Protein AF-A0A9X3IU41-F1 (afdb_monomer_lite)

Structure (mmCIF, N/CA/C/O backbone):
data_AF-A0A9X3IU41-F1
#
_entry.id   AF-A0A9X3IU41-F1
#
loop_
_atom_site.group_PDB
_atom_site.id
_atom_site.type_symbol
_atom_site.label_atom_id
_atom_site.label_alt_id
_atom_site.label_comp_id
_atom_site.label_asym_id
_atom_site.label_entity_id
_atom_site.label_seq_id
_atom_site.pdbx_PDB_ins_code
_atom_site.Cartn_x
_atom_site.Cartn_y
_atom_site.Cartn_z
_atom_site.occupancy
_atom_site.B_iso_or_equiv
_atom_site.auth_seq_id
_atom_site.auth_comp_id
_atom_site.auth_asym_id
_atom_site.auth_atom_id
_atom_site.pdbx_PDB_model_num
ATOM 1 N N . MET A 1 1 ? 24.200 58.614 19.831 1.00 39.69 1 MET A N 1
ATOM 2 C CA . MET A 1 1 ? 24.146 57.268 19.219 1.00 39.69 1 MET A CA 1
ATOM 3 C C . MET A 1 1 ? 24.443 56.260 20.314 1.00 39.69 1 MET A C 1
ATOM 5 O O . MET A 1 1 ? 25.565 56.216 20.790 1.00 39.69 1 MET A O 1
ATOM 9 N N . SER A 1 2 ? 23.420 55.568 20.812 1.00 37.81 2 SER A N 1
ATOM 10 C CA . SER A 1 2 ? 23.521 54.672 21.969 1.00 37.81 2 SER A CA 1
ATOM 11 C C . SER A 1 2 ? 23.251 53.243 21.521 1.00 37.81 2 SER A C 1
ATOM 13 O O . SER A 1 2 ? 22.252 53.024 20.835 1.00 37.81 2 SER A O 1
ATOM 15 N N . ARG A 1 3 ? 24.128 52.304 21.899 1.00 32.25 3 ARG A N 1
ATOM 16 C CA . ARG A 1 3 ? 23.794 50.901 22.202 1.00 32.25 3 ARG A CA 1
ATOM 17 C C . ARG A 1 3 ? 25.029 50.152 22.713 1.00 32.25 3 ARG A C 1
ATOM 19 O O . ARG A 1 3 ? 25.823 49.631 21.941 1.00 32.25 3 ARG A O 1
ATOM 26 N N . ALA A 1 4 ? 25.137 50.084 24.035 1.00 37.41 4 ALA A N 1
ATOM 27 C CA . ALA A 1 4 ? 25.712 48.940 24.730 1.00 37.41 4 ALA A CA 1
ATOM 28 C C . ALA A 1 4 ? 24.554 48.003 25.118 1.00 37.41 4 ALA A C 1
ATOM 30 O O . ALA A 1 4 ? 23.494 48.502 25.496 1.00 37.41 4 ALA A O 1
ATOM 31 N N . ASN A 1 5 ? 24.737 46.683 24.996 1.00 34.81 5 ASN A N 1
ATOM 32 C CA . ASN A 1 5 ? 24.322 45.705 26.015 1.00 34.81 5 ASN A CA 1
ATOM 33 C C . ASN A 1 5 ? 24.698 44.263 25.630 1.00 34.81 5 ASN A C 1
ATOM 35 O O . ASN A 1 5 ? 24.089 43.626 24.776 1.00 34.81 5 ASN A O 1
ATOM 39 N N . ALA A 1 6 ? 25.766 43.815 26.286 1.00 32.91 6 ALA A N 1
ATOM 40 C CA . ALA A 1 6 ? 25.933 42.580 27.046 1.00 32.91 6 ALA A CA 1
ATOM 41 C C . ALA A 1 6 ? 24.806 41.514 27.088 1.00 32.91 6 ALA A C 1
ATOM 43 O O . ALA A 1 6 ? 23.670 41.800 27.447 1.00 32.91 6 ALA A O 1
ATOM 44 N N . PHE A 1 7 ? 25.261 40.268 26.876 1.00 30.77 7 PHE A N 1
ATOM 45 C CA . PHE A 1 7 ? 24.994 39.021 27.621 1.00 30.77 7 PHE A CA 1
ATOM 46 C C . PHE A 1 7 ? 23.553 38.556 27.907 1.00 30.77 7 PHE A C 1
ATOM 48 O O . PHE A 1 7 ? 22.835 39.169 28.684 1.00 30.77 7 PHE A O 1
ATOM 55 N N . ALA A 1 8 ? 23.248 37.316 27.492 1.00 31.69 8 ALA A N 1
ATOM 56 C CA . ALA A 1 8 ? 22.717 36.289 28.402 1.00 31.69 8 ALA A CA 1
ATOM 57 C C . ALA A 1 8 ? 22.842 34.876 27.800 1.00 31.69 8 ALA A C 1
ATOM 59 O O . ALA A 1 8 ? 22.256 34.552 26.770 1.00 31.69 8 ALA A O 1
ATOM 60 N N . PHE A 1 9 ? 23.595 34.024 28.496 1.00 33.72 9 PHE A N 1
ATOM 61 C CA . PHE A 1 9 ? 23.573 32.569 28.375 1.00 33.72 9 PHE A CA 1
ATOM 62 C C . PHE A 1 9 ? 22.191 32.058 28.811 1.00 33.72 9 PHE A C 1
ATOM 64 O O . PHE A 1 9 ? 21.808 32.245 29.966 1.00 33.72 9 PHE A O 1
ATOM 71 N N . ALA A 1 10 ? 21.463 31.368 27.933 1.00 31.55 10 ALA A N 1
ATOM 72 C CA . ALA A 1 10 ? 20.273 30.613 28.316 1.00 31.55 10 ALA A CA 1
ATOM 73 C C . ALA A 1 10 ? 20.563 29.111 28.218 1.00 31.55 10 ALA A C 1
ATOM 75 O O . ALA A 1 10 ? 20.591 28.496 27.155 1.00 31.55 10 ALA A O 1
ATOM 76 N N . ARG A 1 11 ? 20.824 28.569 29.404 1.00 30.81 11 ARG A N 1
ATOM 77 C CA . ARG A 1 11 ? 20.894 27.170 29.824 1.00 30.81 11 ARG A CA 1
ATOM 78 C C . ARG A 1 11 ? 19.862 26.292 29.087 1.00 30.81 11 ARG A C 1
ATOM 80 O O . ARG A 1 11 ? 18.661 26.422 29.307 1.00 30.81 11 ARG A O 1
ATOM 87 N N . LEU A 1 12 ? 20.332 25.354 28.264 1.00 30.41 12 LEU A N 1
ATOM 88 C CA . LEU A 1 12 ? 19.531 24.230 27.773 1.00 30.41 12 LEU A CA 1
ATOM 89 C C . LEU A 1 12 ? 19.256 23.283 28.945 1.00 30.41 12 LEU A C 1
ATOM 91 O O . LEU A 1 12 ? 20.055 22.408 29.267 1.00 30.41 12 LEU A O 1
ATOM 95 N N . THR A 1 13 ? 18.113 23.456 29.595 1.00 45.00 13 THR A N 1
ATOM 96 C CA . THR A 1 13 ? 17.521 22.405 30.419 1.00 45.00 13 THR A CA 1
ATOM 97 C C . THR A 1 13 ? 16.128 22.125 29.901 1.00 45.00 13 THR A C 1
ATOM 99 O O . THR A 1 13 ? 15.222 22.913 30.142 1.00 45.00 13 THR A O 1
ATOM 102 N N . MET A 1 14 ? 15.948 20.986 29.236 1.00 27.69 14 MET A N 1
ATOM 103 C CA . MET A 1 14 ? 14.786 20.139 29.491 1.00 27.69 14 MET A CA 1
ATOM 104 C C . MET A 1 14 ? 15.006 18.725 28.945 1.00 27.69 14 MET A C 1
ATOM 106 O O . MET A 1 14 ? 15.263 18.504 27.766 1.00 27.69 14 MET A O 1
ATOM 110 N N . ARG A 1 15 ? 14.914 17.783 29.882 1.00 36.88 15 ARG A N 1
ATOM 111 C CA . ARG A 1 15 ? 14.813 16.332 29.713 1.00 36.88 15 ARG A CA 1
ATOM 112 C C . ARG A 1 15 ? 13.335 15.956 29.430 1.00 36.88 15 ARG A C 1
ATOM 114 O O . ARG A 1 15 ? 12.469 16.826 29.454 1.00 36.88 15 ARG A O 1
ATOM 121 N N . PRO A 1 16 ? 13.051 14.677 29.152 1.00 53.72 16 PRO A N 1
ATOM 122 C CA . PRO A 1 16 ? 12.408 14.182 27.940 1.00 53.72 16 PRO A CA 1
ATOM 123 C C . PRO A 1 16 ? 10.871 14.277 27.962 1.00 53.72 16 PRO A C 1
ATOM 125 O O . PRO A 1 16 ? 10.254 14.319 29.023 1.00 53.72 16 PRO A O 1
ATOM 128 N N . ARG A 1 17 ? 10.228 14.194 26.791 1.00 43.53 17 ARG A N 1
ATOM 129 C CA . ARG A 1 17 ? 8.816 13.792 26.699 1.00 43.53 17 ARG A CA 1
ATOM 130 C C . ARG A 1 17 ? 8.659 12.713 25.644 1.00 43.53 17 ARG A C 1
ATOM 132 O O . ARG A 1 17 ? 9.005 12.925 24.485 1.00 43.53 17 ARG A O 1
ATOM 139 N N . GLY A 1 18 ? 8.144 11.565 26.080 1.00 44.81 18 GLY A N 1
ATOM 140 C CA . GLY A 1 18 ? 7.657 10.513 25.204 1.00 44.81 18 GLY A CA 1
ATOM 141 C C . GLY A 1 18 ? 6.613 11.096 24.262 1.00 44.81 18 GLY A C 1
ATOM 142 O O . GLY A 1 18 ? 5.518 11.461 24.676 1.00 44.81 18 GLY A O 1
ATOM 143 N N . GLY A 1 19 ? 6.990 11.237 23.000 1.00 34.47 19 GLY A N 1
ATOM 144 C CA . GLY A 1 19 ? 6.070 11.480 21.911 1.00 34.47 19 GLY A CA 1
ATOM 145 C C . GLY A 1 19 ? 6.057 10.218 21.080 1.00 34.47 19 GLY A C 1
ATOM 146 O O . GLY A 1 19 ? 7.075 9.876 20.480 1.00 34.47 19 GLY A O 1
ATOM 147 N N . THR A 1 20 ? 4.920 9.524 21.048 1.00 44.28 20 THR A N 1
ATOM 148 C CA . THR A 1 20 ? 4.596 8.600 19.962 1.00 44.28 20 THR A CA 1
ATOM 149 C C . THR A 1 20 ? 5.009 9.287 18.669 1.00 44.28 20 THR A C 1
ATOM 151 O O . THR A 1 20 ? 4.505 10.376 18.380 1.00 44.28 20 THR A O 1
ATOM 154 N N . LEU A 1 21 ? 5.985 8.718 17.957 1.00 34.38 21 LEU A N 1
ATOM 155 C CA . LEU A 1 21 ? 6.469 9.233 16.681 1.00 34.38 21 LEU A CA 1
ATOM 156 C C . LEU A 1 21 ? 5.277 9.303 15.729 1.00 34.38 21 LEU A C 1
ATOM 158 O O . LEU A 1 21 ? 4.935 8.343 15.045 1.00 34.38 21 LEU A O 1
ATOM 162 N N . ARG A 1 22 ? 4.610 10.454 15.707 1.00 39.78 22 ARG A N 1
ATOM 163 C CA . ARG A 1 22 ? 3.570 10.765 14.744 1.00 39.78 22 ARG A CA 1
ATOM 164 C C . ARG A 1 22 ? 4.329 11.126 13.483 1.00 39.78 22 ARG A C 1
ATOM 166 O O . ARG A 1 22 ? 4.647 12.289 13.256 1.00 39.78 22 ARG A O 1
ATOM 173 N N . ILE A 1 23 ? 4.731 10.099 12.734 1.00 43.28 23 ILE A N 1
ATOM 174 C CA . ILE A 1 23 ? 5.384 10.256 11.438 1.00 43.28 23 ILE A CA 1
ATOM 175 C C . ILE A 1 23 ? 4.400 11.045 10.573 1.00 43.28 23 ILE A C 1
ATOM 177 O O . ILE A 1 23 ? 3.443 10.498 10.027 1.00 43.28 23 ILE A O 1
ATOM 181 N N . MET A 1 24 ? 4.596 12.362 10.488 1.00 39.53 24 MET A N 1
ATOM 182 C CA . MET A 1 24 ? 3.864 13.211 9.559 1.00 39.53 24 MET A CA 1
ATOM 183 C C . MET A 1 24 ? 4.398 12.909 8.164 1.00 39.53 24 MET A C 1
ATOM 185 O O . MET A 1 24 ? 5.298 13.571 7.654 1.00 39.53 24 MET A O 1
ATOM 189 N N . LEU A 1 25 ? 3.866 11.848 7.563 1.00 50.69 25 LEU A N 1
ATOM 190 C CA . LEU A 1 25 ? 4.057 11.542 6.154 1.00 50.69 25 LEU A CA 1
ATOM 191 C C . LEU A 1 25 ? 3.592 12.758 5.348 1.00 50.69 25 LEU A C 1
ATOM 193 O O . LEU A 1 25 ? 2.427 13.159 5.436 1.00 50.69 25 LEU A O 1
ATOM 197 N N . ALA A 1 26 ? 4.502 13.362 4.586 1.00 43.53 26 ALA A N 1
ATOM 198 C CA . ALA A 1 26 ? 4.195 14.513 3.750 1.00 43.53 26 ALA A CA 1
ATOM 199 C C . ALA A 1 26 ? 2.995 14.205 2.829 1.00 43.53 26 ALA A C 1
ATOM 201 O O . ALA A 1 26 ? 2.958 13.166 2.176 1.00 43.53 26 ALA A O 1
ATOM 202 N N . ARG A 1 27 ? 2.008 15.116 2.746 1.00 49.62 27 ARG A N 1
ATOM 203 C CA . ARG A 1 27 ? 0.828 14.979 1.854 1.00 49.62 27 ARG A CA 1
ATOM 204 C C . ARG A 1 27 ? 1.196 14.873 0.368 1.00 49.62 27 ARG A C 1
ATOM 206 O O . ARG A 1 27 ? 0.377 14.436 -0.435 1.00 49.62 27 ARG A O 1
ATOM 213 N N . ARG A 1 28 ? 2.394 15.318 -0.017 1.00 50.69 28 ARG A N 1
ATOM 214 C CA . ARG A 1 28 ? 2.847 15.365 -1.410 1.00 50.69 28 ARG A CA 1
ATOM 215 C C . ARG A 1 28 ? 3.314 13.971 -1.837 1.00 50.69 28 ARG A C 1
ATOM 217 O O . ARG A 1 28 ? 4.308 13.481 -1.318 1.00 50.69 28 ARG A O 1
ATOM 224 N N . GLY A 1 29 ? 2.594 13.346 -2.770 1.00 78.50 29 GLY A N 1
ATOM 225 C CA . GLY A 1 29 ? 2.950 12.036 -3.336 1.00 78.50 29 GLY A CA 1
ATOM 226 C C . GLY A 1 29 ? 2.150 10.840 -2.805 1.00 78.50 29 GLY A C 1
ATOM 227 O O . GLY A 1 29 ? 2.339 9.740 -3.314 1.00 78.50 29 GLY A O 1
ATOM 228 N N . SER A 1 30 ? 1.238 11.039 -1.844 1.00 87.56 30 SER A N 1
ATOM 229 C CA . SER A 1 30 ? 0.295 10.000 -1.400 1.00 87.56 30 SER A CA 1
ATOM 230 C C . SER A 1 30 ? -1.028 10.053 -2.162 1.00 87.56 30 SER A C 1
ATOM 232 O O . SER A 1 30 ? -1.557 11.139 -2.400 1.00 87.56 30 SER A O 1
ATOM 234 N N . ARG A 1 31 ? -1.589 8.889 -2.486 1.00 92.31 31 ARG A N 1
ATOM 235 C CA . ARG A 1 31 ? -2.880 8.696 -3.159 1.00 92.31 31 ARG A CA 1
ATOM 236 C C . ARG A 1 31 ? -3.831 7.919 -2.249 1.00 92.31 31 ARG A C 1
ATOM 238 O O . ARG A 1 31 ? -3.379 7.084 -1.473 1.00 92.31 31 ARG A O 1
ATOM 245 N N . ALA A 1 32 ? -5.126 8.207 -2.335 1.00 94.00 32 ALA A N 1
ATOM 246 C CA . ALA A 1 32 ? -6.154 7.502 -1.572 1.00 94.00 32 ALA A CA 1
ATOM 247 C C . ALA A 1 32 ? -6.701 6.300 -2.354 1.00 94.00 32 ALA A C 1
ATOM 249 O O . ALA A 1 32 ? -6.724 6.321 -3.588 1.00 94.00 32 ALA A O 1
ATOM 250 N N . ILE A 1 33 ? -7.137 5.268 -1.637 1.00 95.31 33 ILE A N 1
ATOM 251 C CA . ILE A 1 33 ? -7.864 4.115 -2.175 1.00 95.31 33 ILE A CA 1
ATOM 252 C C . ILE A 1 33 ? -8.752 3.522 -1.076 1.00 95.31 33 ILE A C 1
ATOM 254 O O . ILE A 1 33 ? -8.375 3.543 0.092 1.00 95.31 33 ILE A O 1
ATOM 258 N N . VAL A 1 34 ? -9.917 2.994 -1.447 1.00 96.62 34 VAL A N 1
ATOM 259 C CA . VAL A 1 34 ? -10.771 2.223 -0.536 1.00 96.62 34 VAL A CA 1
ATOM 260 C C . VAL A 1 34 ? -10.670 0.754 -0.922 1.00 96.62 34 VAL A C 1
ATOM 262 O O . VAL A 1 34 ? -10.878 0.410 -2.086 1.00 96.62 34 VAL A O 1
ATOM 265 N N . VAL A 1 35 ? -10.324 -0.102 0.037 1.00 96.44 35 VAL A N 1
ATOM 266 C CA . VAL A 1 35 ? -10.208 -1.553 -0.162 1.00 96.44 35 VAL A CA 1
ATOM 267 C C . VAL A 1 35 ? -10.987 -2.239 0.943 1.00 96.44 35 VAL A C 1
ATOM 269 O O . VAL A 1 35 ? -10.697 -2.027 2.114 1.00 96.44 35 VAL A O 1
ATOM 272 N N . ASP A 1 36 ? -11.994 -3.020 0.558 1.00 94.69 36 ASP A N 1
ATOM 273 C CA . ASP A 1 36 ? -12.826 -3.816 1.466 1.00 94.69 36 ASP A CA 1
ATOM 274 C C . ASP A 1 36 ? -13.385 -2.997 2.655 1.00 94.69 36 ASP A C 1
ATOM 276 O O . ASP A 1 36 ? -13.459 -3.462 3.785 1.00 94.69 36 ASP A O 1
ATOM 280 N N . GLY A 1 37 ? -13.760 -1.736 2.394 1.00 94.19 37 GLY A N 1
ATOM 281 C CA . GLY A 1 37 ? -14.302 -0.804 3.393 1.00 94.19 37 GLY A CA 1
ATOM 282 C C . GLY A 1 37 ? -13.258 -0.002 4.179 1.00 94.19 37 GLY A C 1
ATOM 283 O O . GLY A 1 37 ? -13.625 0.934 4.885 1.00 94.19 37 GLY A O 1
ATOM 284 N N . HIS A 1 38 ? -11.965 -0.294 4.029 1.00 95.19 38 HIS A N 1
ATOM 285 C CA . HIS A 1 38 ? -10.894 0.464 4.669 1.00 95.19 38 HIS A CA 1
ATOM 286 C C . HIS A 1 38 ? -10.446 1.644 3.806 1.00 95.19 38 HIS A C 1
ATOM 288 O O . HIS A 1 38 ? -10.056 1.474 2.648 1.00 95.19 38 HIS A O 1
ATOM 294 N N . GLU A 1 39 ? -10.437 2.843 4.388 1.00 96.50 39 GLU A N 1
ATOM 295 C CA . GLU A 1 39 ? -9.855 4.031 3.768 1.00 96.50 39 GLU A CA 1
ATOM 296 C C . GLU A 1 39 ? -8.334 4.020 3.933 1.00 96.50 39 GLU A C 1
ATOM 298 O O . GLU A 1 39 ? -7.797 4.148 5.039 1.00 96.50 39 GLU A O 1
ATOM 303 N N . LEU A 1 40 ? -7.620 3.877 2.821 1.00 95.62 40 LEU A N 1
ATOM 304 C CA . LEU A 1 40 ? -6.172 3.734 2.803 1.00 95.62 40 LEU A CA 1
ATOM 305 C C . LEU A 1 40 ? -5.499 4.871 2.031 1.00 95.62 40 LEU A C 1
ATOM 307 O O . LEU A 1 40 ? -6.053 5.479 1.112 1.00 95.62 40 LEU A O 1
ATOM 311 N N . LEU A 1 41 ? -4.246 5.119 2.391 1.00 95.38 41 LEU A N 1
ATOM 312 C CA . LEU A 1 41 ? -3.301 5.944 1.657 1.00 95.38 41 LEU A CA 1
ATOM 313 C C . LEU A 1 41 ? -2.148 5.080 1.173 1.00 95.38 41 LEU A C 1
ATOM 315 O O . LEU A 1 41 ? -1.665 4.215 1.901 1.00 95.38 41 LEU A O 1
ATOM 319 N N . TRP A 1 42 ? -1.655 5.381 -0.020 1.00 94.12 42 TRP A N 1
ATOM 320 C CA . TRP A 1 42 ? -0.477 4.732 -0.567 1.00 94.12 42 TRP A CA 1
ATOM 321 C C . TRP A 1 42 ? 0.458 5.713 -1.253 1.00 94.12 42 TRP A C 1
ATOM 323 O O . TRP A 1 42 ? 0.038 6.751 -1.765 1.00 94.12 42 TRP A O 1
ATOM 333 N N . TRP A 1 43 ? 1.747 5.406 -1.244 1.00 92.88 43 TRP A N 1
ATOM 334 C CA . TRP A 1 43 ? 2.767 6.164 -1.964 1.00 92.88 43 TRP A CA 1
ATOM 335 C C . TRP A 1 43 ? 3.935 5.260 -2.324 1.00 92.88 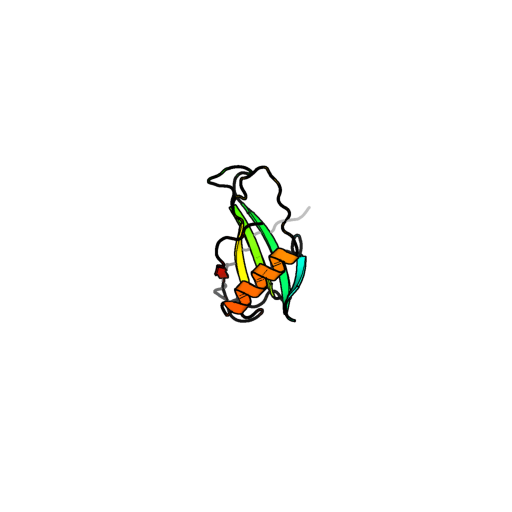43 TRP A C 1
ATOM 337 O O . TRP A 1 43 ? 4.106 4.171 -1.774 1.00 92.88 43 TRP A O 1
ATOM 347 N N . VAL A 1 44 ? 4.749 5.751 -3.249 1.00 89.56 44 VAL A N 1
ATOM 348 C CA . VAL A 1 44 ? 5.938 5.062 -3.736 1.00 89.56 44 VAL A CA 1
ATOM 349 C C . VAL A 1 44 ? 7.157 5.845 -3.286 1.00 89.56 44 VAL A C 1
ATOM 351 O O . VAL A 1 44 ? 7.219 7.067 -3.446 1.00 89.56 44 VAL A O 1
ATOM 354 N N . ARG A 1 45 ? 8.142 5.150 -2.728 1.00 89.06 45 ARG A N 1
ATOM 355 C CA . ARG A 1 45 ? 9.441 5.720 -2.397 1.00 89.06 45 ARG A CA 1
ATOM 356 C C . ARG A 1 45 ? 10.510 4.995 -3.187 1.00 89.06 45 ARG A C 1
ATOM 358 O O . ARG A 1 45 ? 10.677 3.795 -3.036 1.00 89.06 45 ARG A O 1
ATOM 365 N N . ARG A 1 46 ? 11.275 5.749 -3.971 1.00 86.94 46 ARG A N 1
ATOM 366 C CA . ARG A 1 46 ? 12.454 5.234 -4.669 1.00 86.94 46 ARG A CA 1
ATOM 367 C C . ARG A 1 46 ? 13.726 5.812 -4.052 1.00 86.94 46 ARG A C 1
ATOM 369 O O . ARG A 1 46 ? 13.744 6.994 -3.696 1.00 86.94 46 ARG A O 1
ATOM 376 N N . ARG A 1 47 ? 14.757 4.992 -3.889 1.00 87.56 47 ARG A N 1
ATOM 377 C CA . ARG A 1 47 ? 16.056 5.315 -3.288 1.00 87.56 47 ARG A CA 1
ATOM 378 C C . ARG A 1 47 ? 17.189 4.754 -4.148 1.00 87.56 47 ARG A C 1
ATOM 380 O O . ARG A 1 47 ? 16.970 3.880 -4.974 1.00 87.56 47 ARG A O 1
ATOM 387 N N . GLY A 1 48 ? 18.380 5.305 -3.929 1.00 87.06 48 GLY A N 1
ATOM 388 C CA . GLY A 1 48 ? 19.599 4.950 -4.648 1.00 87.06 48 GLY A CA 1
ATOM 389 C C . GLY A 1 48 ? 19.629 5.417 -6.103 1.00 87.06 48 GLY A C 1
ATOM 390 O O . GLY A 1 48 ? 18.871 6.308 -6.505 1.00 87.06 48 GLY A O 1
ATOM 391 N N . LEU A 1 49 ? 20.586 4.884 -6.864 1.00 85.69 49 LEU A N 1
ATOM 392 C CA . LEU A 1 49 ? 20.854 5.321 -8.232 1.00 85.69 49 LEU A CA 1
ATOM 393 C C . LEU A 1 49 ? 19.843 4.687 -9.191 1.00 85.69 49 LEU A C 1
ATOM 395 O O . LEU A 1 49 ? 19.659 3.475 -9.196 1.00 85.69 49 LEU A O 1
ATOM 399 N N . ARG A 1 50 ? 19.205 5.514 -10.024 1.00 83.44 50 ARG A N 1
ATOM 400 C CA . ARG A 1 50 ? 18.262 5.043 -11.047 1.00 83.44 50 ARG A CA 1
ATOM 401 C C . ARG A 1 50 ? 18.949 4.060 -11.995 1.00 83.44 50 ARG A C 1
ATOM 403 O O . ARG A 1 50 ? 20.067 4.313 -12.435 1.00 83.44 50 ARG A O 1
ATOM 410 N N . ASN A 1 51 ? 18.240 2.996 -12.348 1.00 82.81 51 ASN A N 1
ATOM 411 C CA . ASN A 1 51 ? 18.656 1.954 -13.286 1.00 82.81 51 ASN A CA 1
ATOM 412 C C . ASN A 1 51 ? 19.872 1.126 -12.822 1.00 82.81 51 ASN A C 1
ATOM 414 O O . ASN A 1 51 ? 20.494 0.420 -13.611 1.00 82.81 51 ASN A O 1
ATOM 418 N N . CYS A 1 52 ? 20.220 1.208 -11.537 1.00 86.19 52 CYS A N 1
ATOM 419 C CA . CYS A 1 52 ? 21.273 0.414 -10.916 1.00 86.19 52 CYS A CA 1
ATOM 420 C C . CYS A 1 52 ? 20.683 -0.867 -10.330 1.00 86.19 52 CYS A C 1
ATOM 422 O O . CYS A 1 52 ? 19.943 -0.811 -9.352 1.00 86.19 52 CYS A O 1
ATOM 424 N N . GLN A 1 53 ? 21.062 -2.029 -10.857 1.00 83.88 53 GLN A N 1
ATOM 425 C CA . GLN A 1 53 ? 20.531 -3.318 -10.394 1.00 83.88 53 GLN A CA 1
ATOM 426 C C . GLN A 1 53 ? 20.700 -3.556 -8.886 1.00 83.88 53 GLN A C 1
ATOM 428 O O . GLN A 1 53 ? 19.842 -4.164 -8.253 1.00 83.88 53 GLN A O 1
ATOM 433 N N . HIS A 1 54 ? 21.798 -3.071 -8.307 1.00 85.25 54 HIS A N 1
ATOM 434 C CA . HIS A 1 54 ? 22.144 -3.337 -6.909 1.00 85.25 54 HIS A CA 1
ATOM 435 C C . HIS A 1 54 ? 21.693 -2.256 -5.935 1.00 85.25 54 HIS A C 1
ATOM 437 O O . HIS A 1 54 ? 21.758 -2.466 -4.728 1.00 85.25 54 HIS A O 1
ATOM 443 N N . CYS A 1 55 ? 21.306 -1.086 -6.438 1.00 85.38 55 CYS A N 1
ATOM 444 C CA . CYS A 1 55 ? 21.092 0.077 -5.592 1.00 85.38 55 CYS A CA 1
ATOM 445 C C . CYS A 1 55 ? 19.795 0.828 -5.876 1.00 85.38 55 CYS A C 1
ATOM 447 O O . CYS A 1 55 ? 19.442 1.708 -5.099 1.00 85.38 55 CYS A O 1
ATOM 449 N N . ASP A 1 56 ? 19.064 0.486 -6.937 1.00 85.69 56 ASP A N 1
ATOM 450 C CA . ASP A 1 56 ? 17.756 1.065 -7.216 1.00 85.69 56 ASP A CA 1
ATOM 451 C C . ASP A 1 56 ? 16.664 0.366 -6.400 1.00 85.69 56 ASP A C 1
ATOM 453 O O . ASP A 1 56 ? 16.120 -0.673 -6.776 1.00 85.69 56 ASP A O 1
ATOM 457 N N . GLU A 1 57 ? 16.354 0.944 -5.247 1.00 85.69 57 GLU A N 1
ATOM 458 C CA . GLU A 1 57 ? 15.323 0.440 -4.351 1.00 85.69 57 GLU A CA 1
ATOM 459 C C . GLU A 1 57 ? 14.020 1.191 -4.592 1.00 85.69 57 GLU A C 1
ATOM 461 O O . GLU A 1 57 ? 13.973 2.419 -4.498 1.00 85.69 57 GLU A O 1
ATOM 466 N N . CYS A 1 58 ? 12.923 0.475 -4.811 1.00 88.00 58 CYS A N 1
ATOM 467 C CA . CYS A 1 58 ? 11.594 1.066 -4.879 1.00 88.00 58 CYS A CA 1
ATOM 468 C C . CYS A 1 58 ? 10.662 0.330 -3.921 1.00 88.00 58 CYS A C 1
ATOM 470 O O . CYS A 1 58 ? 10.611 -0.896 -3.915 1.00 88.00 58 CYS A O 1
ATOM 472 N N . THR A 1 59 ? 9.939 1.073 -3.089 1.00 91.06 59 THR A N 1
ATOM 473 C CA . THR A 1 59 ? 8.978 0.521 -2.136 1.00 91.06 59 THR A CA 1
ATOM 474 C C . THR A 1 59 ? 7.620 1.182 -2.284 1.00 91.06 59 THR A C 1
ATOM 476 O O . THR A 1 59 ? 7.503 2.407 -2.387 1.00 91.06 59 THR A O 1
ATOM 479 N N . VAL A 1 60 ? 6.577 0.362 -2.263 1.00 92.56 60 VAL A N 1
ATOM 480 C CA . VAL A 1 60 ? 5.194 0.793 -2.080 1.00 92.56 60 VAL A CA 1
ATOM 481 C C . VAL A 1 60 ? 4.898 0.758 -0.591 1.00 92.56 60 VAL A C 1
ATOM 483 O O . VAL A 1 60 ? 5.234 -0.205 0.095 1.00 92.56 60 VAL A O 1
ATOM 486 N N . THR A 1 61 ? 4.280 1.812 -0.073 1.00 94.62 61 THR A N 1
ATOM 487 C CA . THR A 1 61 ? 3.801 1.844 1.310 1.00 94.62 61 THR A CA 1
ATOM 488 C C . THR A 1 61 ? 2.293 2.025 1.341 1.00 94.62 61 THR A C 1
ATOM 490 O O . THR A 1 61 ? 1.783 2.882 0.621 1.00 94.62 61 THR A O 1
ATOM 493 N N . LEU A 1 62 ? 1.605 1.262 2.193 1.00 95.25 62 LEU A N 1
ATOM 494 C CA . LEU A 1 62 ? 0.198 1.447 2.543 1.00 95.25 62 LEU A CA 1
ATOM 495 C C . LEU A 1 62 ? 0.082 1.892 3.999 1.00 95.25 62 LEU A C 1
ATOM 497 O O . LEU A 1 62 ? 0.788 1.400 4.879 1.00 95.25 62 LEU A O 1
ATOM 501 N N . ALA A 1 63 ? -0.844 2.799 4.260 1.00 95.62 63 ALA A N 1
ATOM 502 C CA . ALA A 1 63 ? -1.224 3.211 5.600 1.00 95.62 63 ALA A CA 1
ATOM 503 C C . ALA A 1 63 ? -2.730 3.456 5.655 1.00 95.62 63 ALA A C 1
ATOM 505 O O . ALA A 1 63 ? -3.360 3.716 4.632 1.00 95.62 63 ALA A O 1
ATOM 506 N N . HIS A 1 64 ? -3.301 3.444 6.855 1.00 95.19 64 HIS A N 1
ATOM 507 C CA . HIS A 1 64 ? -4.660 3.934 7.053 1.00 95.19 64 HIS A CA 1
ATOM 508 C C . HIS A 1 64 ? -4.762 5.438 6.732 1.00 95.19 64 HIS A C 1
ATOM 510 O O . HIS A 1 64 ? -3.789 6.185 6.901 1.00 95.19 64 HIS A O 1
ATOM 516 N N . ALA A 1 65 ? -5.935 5.911 6.303 1.00 93.62 65 ALA A N 1
ATOM 517 C CA . ALA A 1 65 ? -6.152 7.301 5.896 1.00 93.62 65 ALA A CA 1
ATOM 518 C C . ALA A 1 65 ? -5.839 8.331 6.993 1.00 93.62 65 ALA A C 1
ATOM 520 O O . ALA A 1 65 ? -5.295 9.403 6.708 1.00 93.62 65 ALA A O 1
ATOM 521 N N . SER A 1 66 ? -6.079 7.983 8.261 1.00 90.50 66 SER A N 1
ATOM 522 C CA . SER A 1 66 ? -5.717 8.817 9.421 1.00 90.50 66 SER A CA 1
ATOM 523 C C . SER A 1 66 ? -4.205 8.893 9.692 1.00 90.50 66 SER A C 1
ATOM 525 O O . SER A 1 66 ? -3.778 9.700 10.522 1.00 90.50 66 SER A O 1
ATOM 527 N N . ARG A 1 67 ? -3.388 8.066 9.017 1.00 87.81 67 ARG A N 1
ATOM 528 C CA . ARG A 1 67 ? -1.954 7.843 9.288 1.00 87.81 67 ARG A CA 1
ATOM 529 C C . ARG A 1 67 ? -1.662 7.351 10.711 1.00 87.81 67 ARG A C 1
ATOM 531 O O . ARG A 1 67 ? -0.624 7.685 11.282 1.00 87.81 67 ARG A O 1
ATOM 538 N N . THR A 1 68 ? -2.579 6.585 11.290 1.00 87.94 68 THR A N 1
ATOM 539 C CA . THR A 1 68 ? -2.360 5.856 12.546 1.00 87.94 68 THR A CA 1
ATOM 540 C C . THR A 1 68 ? -2.129 4.375 12.272 1.00 87.94 68 THR A C 1
ATOM 542 O O . THR A 1 68 ? -2.406 3.8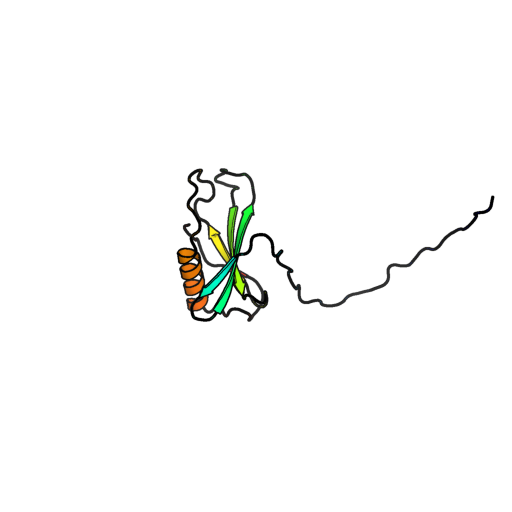91 11.173 1.00 87.94 68 THR A O 1
ATOM 545 N N . GLY A 1 69 ? -1.639 3.664 13.284 1.00 91.62 69 GLY A N 1
ATOM 546 C CA . GLY A 1 69 ? -1.422 2.226 13.208 1.00 91.62 69 GLY A CA 1
ATOM 547 C C . GLY A 1 69 ? -0.113 1.823 12.535 1.00 91.62 69 GLY A C 1
ATOM 548 O O . GLY A 1 69 ? 0.738 2.654 12.198 1.00 91.62 69 GLY A O 1
ATOM 549 N N . ALA A 1 70 ? 0.030 0.518 12.336 1.00 91.31 70 ALA A N 1
ATOM 550 C CA . ALA A 1 70 ? 1.092 -0.069 11.540 1.00 91.31 70 ALA A CA 1
ATOM 551 C C . ALA A 1 70 ? 0.905 0.247 10.049 1.00 91.31 70 ALA A C 1
ATOM 553 O O . ALA A 1 70 ? -0.217 0.314 9.536 1.00 91.31 70 ALA A O 1
ATOM 554 N N . ILE A 1 71 ? 2.023 0.397 9.343 1.00 94.94 71 ILE A N 1
ATOM 555 C CA . ILE A 1 71 ? 2.057 0.575 7.888 1.00 94.94 71 ILE A CA 1
ATOM 556 C C . ILE A 1 71 ? 2.519 -0.709 7.210 1.00 94.94 71 ILE A C 1
ATOM 558 O O . ILE 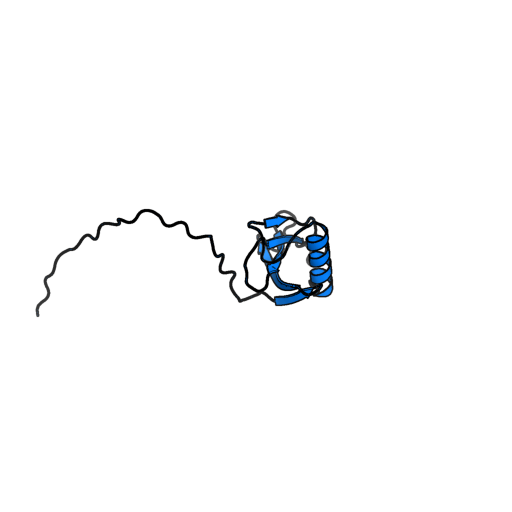A 1 71 ? 3.267 -1.487 7.797 1.00 94.94 71 ILE A O 1
ATOM 562 N N . VAL A 1 72 ? 2.139 -0.900 5.954 1.00 95.56 72 VAL A N 1
ATOM 563 C CA . VAL A 1 72 ? 2.621 -2.011 5.130 1.00 95.56 72 VAL A CA 1
ATOM 564 C C . VAL A 1 72 ? 3.663 -1.489 4.158 1.00 95.56 72 VAL A C 1
ATOM 566 O O . VAL A 1 72 ? 3.435 -0.462 3.522 1.00 95.56 72 VAL A O 1
ATOM 569 N N . GLN A 1 73 ? 4.787 -2.184 4.018 1.00 94.12 73 GLN A N 1
ATOM 570 C CA . GLN A 1 73 ? 5.793 -1.899 2.995 1.00 94.12 73 GLN A CA 1
ATOM 571 C C . GLN A 1 73 ? 6.013 -3.124 2.117 1.00 94.12 73 GLN A C 1
ATOM 573 O O . GLN A 1 73 ? 6.158 -4.228 2.632 1.00 94.12 73 GLN A O 1
ATOM 578 N N . ALA A 1 74 ? 6.051 -2.911 0.804 1.00 92.00 74 ALA A N 1
ATOM 579 C CA . ALA A 1 74 ? 6.341 -3.939 -0.186 1.00 92.00 74 ALA A CA 1
ATOM 580 C C . ALA A 1 74 ? 7.422 -3.446 -1.150 1.00 92.00 74 ALA A C 1
ATOM 582 O O . ALA A 1 74 ? 7.394 -2.289 -1.585 1.00 92.00 74 ALA A O 1
ATOM 583 N N . HIS A 1 75 ? 8.380 -4.311 -1.470 1.00 89.06 75 HIS A N 1
ATOM 584 C CA . HIS A 1 75 ? 9.476 -3.990 -2.384 1.00 89.06 75 HIS A CA 1
ATOM 585 C C . HIS A 1 75 ? 9.045 -4.217 -3.824 1.00 89.06 75 HIS A C 1
ATOM 587 O O . HIS A 1 75 ? 8.571 -5.297 -4.145 1.00 89.06 75 HIS A O 1
ATOM 593 N N . VAL A 1 76 ? 9.229 -3.221 -4.686 1.00 85.44 76 VAL A N 1
ATOM 594 C CA . VAL A 1 76 ? 8.923 -3.353 -6.110 1.00 85.44 76 VAL A CA 1
ATOM 595 C C . VAL A 1 76 ? 10.043 -4.140 -6.782 1.00 85.44 76 VAL A C 1
ATOM 597 O O . VAL A 1 76 ? 11.198 -3.706 -6.770 1.00 85.44 76 VAL A O 1
ATOM 600 N N . GLU A 1 77 ? 9.704 -5.290 -7.354 1.00 82.38 77 GLU A N 1
ATOM 601 C CA . GLU A 1 77 ? 10.638 -6.090 -8.138 1.00 82.38 77 GLU A CA 1
ATOM 602 C C . GLU A 1 77 ? 11.133 -5.310 -9.345 1.00 82.38 77 GLU A C 1
ATOM 604 O O . GLU A 1 77 ? 10.411 -4.503 -9.927 1.00 82.38 77 GLU A O 1
ATOM 609 N N . GLU A 1 78 ? 12.386 -5.570 -9.716 1.00 78.75 78 GLU A N 1
ATOM 610 C CA . GLU A 1 78 ? 12.946 -5.094 -10.981 1.00 78.75 78 GLU A CA 1
ATOM 611 C C . GLU A 1 78 ? 12.848 -3.575 -11.179 1.00 78.75 78 GLU A C 1
ATOM 613 O O . GLU A 1 78 ? 12.898 -3.081 -12.301 1.00 78.75 78 GLU A O 1
ATOM 618 N N . ALA A 1 79 ? 12.785 -2.808 -10.086 1.00 79.12 79 ALA A N 1
ATOM 619 C CA . ALA A 1 79 ? 12.676 -1.354 -10.132 1.00 79.12 79 ALA A CA 1
ATOM 620 C C . ALA A 1 79 ? 13.822 -0.672 -10.901 1.00 79.12 79 ALA A C 1
ATOM 622 O O . ALA A 1 79 ? 13.663 0.458 -11.356 1.00 79.12 79 ALA A O 1
ATOM 623 N N . TRP A 1 80 ? 14.958 -1.359 -11.052 1.00 79.50 80 TRP A N 1
ATOM 624 C CA . TRP A 1 80 ? 16.116 -0.951 -11.846 1.00 79.50 80 TRP A CA 1
ATOM 625 C C . TRP A 1 80 ? 15.912 -1.074 -13.365 1.00 79.50 80 TRP A C 1
ATOM 627 O O . TRP A 1 80 ? 16.746 -0.583 -14.126 1.00 79.50 80 TRP A O 1
ATOM 637 N N . ARG A 1 81 ? 14.854 -1.737 -13.843 1.00 78.94 81 ARG A N 1
ATOM 638 C CA . ARG A 1 81 ? 14.580 -1.830 -15.279 1.00 78.94 81 ARG A CA 1
ATOM 639 C C . ARG A 1 81 ? 14.181 -0.464 -15.834 1.00 78.94 81 ARG A C 1
ATOM 641 O O . ARG A 1 81 ? 13.518 0.336 -15.178 1.00 78.94 81 ARG A O 1
ATOM 648 N N . ALA A 1 82 ? 14.603 -0.212 -17.073 1.00 66.31 82 ALA A N 1
ATOM 649 C CA . ALA A 1 82 ? 14.266 1.012 -17.797 1.00 66.31 82 ALA A CA 1
ATOM 650 C C . ALA A 1 82 ? 12.796 1.040 -18.251 1.00 66.31 82 ALA A C 1
ATOM 652 O O . ALA A 1 82 ? 12.248 2.114 -18.495 1.00 66.31 82 ALA A O 1
ATOM 653 N N . GLU A 1 83 ? 12.161 -0.131 -18.360 1.00 71.69 83 GLU A N 1
ATOM 654 C CA . GLU A 1 83 ? 10.739 -0.238 -18.659 1.00 71.69 83 GLU A CA 1
ATOM 655 C C . GLU A 1 83 ? 9.916 0.294 -17.482 1.00 71.69 83 GLU A C 1
ATOM 657 O O . GLU A 1 83 ? 9.970 -0.216 -16.362 1.00 71.69 83 GLU A O 1
ATOM 662 N N . VAL A 1 84 ? 9.160 1.361 -17.735 1.00 66.62 84 VAL A N 1
ATOM 663 C CA . VAL A 1 84 ? 8.303 1.975 -16.723 1.00 66.62 84 VAL A CA 1
ATOM 664 C C . VAL A 1 84 ? 6.973 1.233 -16.701 1.00 66.62 84 VAL A C 1
ATOM 666 O O . VAL A 1 84 ? 6.047 1.592 -17.426 1.00 66.62 84 VAL A O 1
ATOM 669 N N . VAL A 1 85 ? 6.864 0.221 -15.840 1.00 67.56 85 VAL A N 1
ATOM 670 C CA . VAL A 1 85 ? 5.571 -0.404 -15.539 1.00 67.56 85 VAL A CA 1
ATOM 671 C C . VAL A 1 85 ? 4.812 0.485 -14.544 1.00 67.56 85 VAL A C 1
ATOM 673 O O . VAL A 1 85 ? 5.325 0.793 -13.461 1.00 67.56 85 VAL A O 1
ATOM 676 N N . PRO A 1 86 ? 3.611 0.978 -14.892 1.00 74.44 86 PRO A N 1
ATOM 677 C CA . PRO A 1 86 ? 2.851 1.849 -14.011 1.00 74.44 86 PRO A CA 1
ATOM 678 C C . PRO A 1 86 ? 2.269 1.064 -12.833 1.00 74.44 86 PRO A C 1
ATOM 680 O O . PRO A 1 86 ? 1.528 0.105 -13.016 1.00 74.44 86 PRO A O 1
ATOM 683 N N . ILE A 1 87 ? 2.500 1.551 -11.612 1.00 82.38 87 ILE A N 1
ATOM 684 C CA . ILE A 1 87 ? 1.866 0.993 -10.411 1.00 82.38 87 ILE A CA 1
ATOM 685 C C . ILE A 1 87 ? 0.378 1.367 -10.415 1.00 82.38 87 ILE A C 1
ATOM 687 O O . ILE A 1 87 ? -0.009 2.491 -10.071 1.00 82.38 87 ILE A O 1
ATOM 691 N N . ALA A 1 88 ? -0.459 0.422 -10.839 1.00 85.25 88 ALA A N 1
ATOM 692 C CA . ALA A 1 88 ? -1.893 0.618 -10.999 1.00 85.25 88 ALA A CA 1
ATOM 693 C C . ALA A 1 88 ? -2.661 0.498 -9.663 1.00 85.25 88 ALA A C 1
ATOM 695 O O . ALA A 1 88 ? -2.320 -0.345 -8.827 1.00 85.25 88 ALA A O 1
ATOM 696 N N . PRO A 1 89 ? -3.774 1.240 -9.469 1.00 88.62 89 PRO A N 1
ATOM 697 C CA . PRO A 1 89 ? -4.618 1.114 -8.275 1.00 88.62 89 PRO A CA 1
ATOM 698 C C . PRO A 1 89 ? -5.117 -0.314 -8.011 1.00 88.62 89 PRO A C 1
ATOM 700 O O . PRO A 1 89 ? -5.216 -0.722 -6.859 1.00 88.62 89 PRO A O 1
ATOM 703 N N . ALA A 1 90 ? -5.381 -1.098 -9.062 1.00 88.38 90 ALA A N 1
ATOM 704 C CA . ALA A 1 90 ? -5.794 -2.495 -8.928 1.00 88.38 90 ALA A CA 1
ATOM 705 C C . ALA A 1 90 ? -4.721 -3.367 -8.250 1.00 88.38 90 ALA A C 1
ATOM 707 O O . ALA A 1 90 ? -5.053 -4.242 -7.448 1.00 88.38 90 ALA A O 1
ATOM 708 N N . ARG A 1 91 ? -3.432 -3.106 -8.512 1.00 88.88 91 ARG A N 1
ATOM 709 C CA . ARG A 1 91 ? -2.330 -3.797 -7.830 1.00 88.88 91 ARG A CA 1
ATOM 710 C C . ARG A 1 91 ? -2.152 -3.347 -6.396 1.00 88.88 91 ARG A C 1
ATOM 712 O O . ARG A 1 91 ? -1.948 -4.189 -5.529 1.00 88.88 91 ARG A O 1
ATOM 719 N N . ILE A 1 92 ? -2.336 -2.061 -6.130 1.00 93.62 92 ILE A N 1
ATOM 720 C CA . ILE A 1 92 ? -2.388 -1.550 -4.758 1.00 93.62 92 ILE A CA 1
ATOM 721 C C . ILE A 1 92 ? -3.523 -2.210 -3.964 1.00 93.62 92 ILE A C 1
ATOM 723 O O . ILE A 1 92 ? -3.314 -2.607 -2.820 1.00 93.62 92 ILE A O 1
ATOM 727 N N . ALA A 1 93 ? -4.700 -2.385 -4.571 1.00 95.31 93 ALA A N 1
ATOM 728 C CA . ALA A 1 93 ? -5.813 -3.078 -3.932 1.00 95.31 93 ALA A CA 1
ATOM 729 C C . ALA A 1 93 ? -5.484 -4.549 -3.640 1.00 95.31 93 ALA A C 1
ATOM 731 O O . ALA A 1 93 ? -5.752 -5.022 -2.542 1.00 95.31 93 ALA A O 1
ATOM 732 N N . ALA A 1 94 ? -4.861 -5.264 -4.582 1.00 93.38 94 ALA A N 1
ATOM 733 C CA . ALA A 1 94 ? -4.428 -6.645 -4.364 1.00 93.38 94 ALA A CA 1
ATOM 734 C C . ALA A 1 94 ? -3.411 -6.763 -3.214 1.00 93.38 94 ALA A C 1
ATOM 736 O O . ALA A 1 94 ? -3.585 -7.603 -2.336 1.00 93.38 94 ALA A O 1
ATOM 737 N N . LEU A 1 95 ? -2.413 -5.872 -3.177 1.00 93.62 95 LEU A N 1
ATOM 738 C CA . LEU A 1 95 ? -1.427 -5.801 -2.097 1.00 93.62 95 LEU A CA 1
ATOM 739 C C . LEU A 1 95 ? -2.091 -5.545 -0.736 1.00 93.62 95 LEU A C 1
ATOM 741 O O . LEU A 1 95 ? -1.748 -6.176 0.261 1.00 93.62 95 LEU A O 1
ATOM 745 N N . ALA A 1 96 ? -3.066 -4.635 -0.690 1.00 95.38 96 ALA A N 1
ATOM 746 C CA . ALA A 1 96 ? -3.821 -4.359 0.526 1.00 95.38 96 ALA A CA 1
ATOM 747 C C . ALA A 1 96 ? -4.609 -5.591 0.995 1.00 95.38 96 ALA A C 1
ATOM 749 O O . ALA A 1 96 ? -4.551 -5.924 2.174 1.00 95.38 96 ALA A O 1
ATOM 750 N N . ARG A 1 97 ? -5.283 -6.311 0.089 1.00 95.50 97 ARG A N 1
ATOM 751 C CA . ARG A 1 97 ? -5.993 -7.552 0.444 1.00 95.50 97 ARG A CA 1
ATOM 752 C C . ARG A 1 97 ? -5.057 -8.631 0.972 1.00 95.50 97 ARG A C 1
ATOM 754 O O . ARG A 1 97 ? -5.411 -9.314 1.925 1.00 95.50 97 ARG A O 1
ATOM 761 N N . GLU A 1 98 ? -3.859 -8.759 0.406 1.00 94.69 98 GLU A N 1
ATOM 762 C CA . GLU A 1 98 ? -2.844 -9.674 0.935 1.00 94.69 98 GLU A CA 1
ATOM 763 C C . GLU A 1 98 ? -2.423 -9.282 2.358 1.00 94.69 98 GLU A C 1
ATOM 765 O O . GLU A 1 98 ? -2.362 -10.139 3.239 1.00 94.69 98 GLU A O 1
ATOM 770 N N . ALA A 1 99 ? -2.184 -7.991 2.615 1.00 94.50 99 ALA A N 1
ATOM 771 C CA . ALA A 1 99 ? -1.870 -7.504 3.958 1.00 94.50 99 ALA A CA 1
ATOM 772 C C . ALA A 1 99 ? -2.976 -7.857 4.960 1.00 94.50 99 ALA A C 1
ATOM 774 O O . ALA A 1 99 ? -2.688 -8.397 6.030 1.00 94.50 99 ALA A O 1
ATOM 775 N N . LEU A 1 100 ? -4.232 -7.572 4.599 1.00 94.44 100 LEU A N 1
ATOM 776 C CA . LEU A 1 100 ? -5.407 -7.863 5.421 1.00 94.44 100 LEU A CA 1
ATOM 777 C C . LEU A 1 100 ? -5.518 -9.369 5.703 1.00 94.44 100 LEU A C 1
ATOM 779 O O . LEU A 1 100 ? -5.671 -9.771 6.854 1.00 94.44 100 LEU A O 1
ATOM 783 N N . ALA A 1 101 ? -5.344 -10.213 4.682 1.00 93.44 101 ALA A N 1
ATOM 784 C CA . ALA A 1 101 ? -5.360 -11.671 4.823 1.00 93.44 101 ALA A CA 1
ATOM 785 C C . ALA A 1 101 ? -4.235 -12.205 5.729 1.00 93.44 101 ALA A C 1
ATOM 787 O O . ALA A 1 101 ? -4.391 -13.242 6.369 1.00 93.44 101 ALA A O 1
ATOM 788 N N . ARG A 1 102 ? -3.110 -11.486 5.821 1.00 92.19 102 ARG A N 1
ATOM 789 C CA . ARG A 1 102 ? -1.988 -11.788 6.726 1.00 92.19 102 ARG A CA 1
ATOM 790 C C . ARG A 1 102 ? -2.158 -11.196 8.131 1.00 92.19 102 ARG A C 1
ATOM 792 O O . ARG A 1 102 ? -1.236 -11.294 8.939 1.00 92.19 102 ARG A O 1
ATOM 799 N N . GLY A 1 103 ? -3.312 -10.601 8.429 1.00 93.00 103 GLY A N 1
ATOM 800 C CA . GLY A 1 103 ? -3.657 -10.081 9.752 1.00 93.00 103 GLY A CA 1
ATOM 801 C C . GLY A 1 103 ? -3.242 -8.632 9.999 1.00 93.00 103 GLY A C 1
ATOM 802 O O . GLY A 1 103 ? 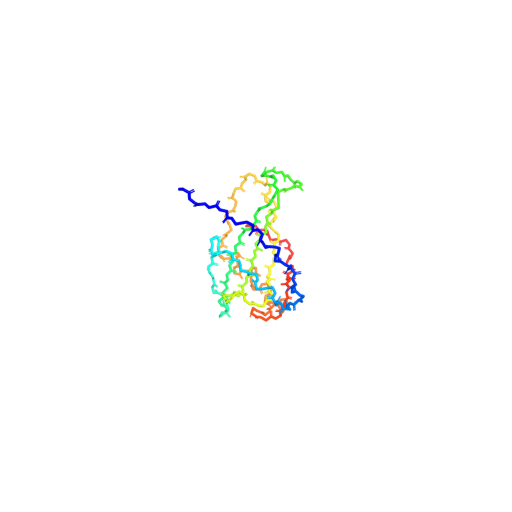-3.254 -8.188 11.145 1.00 93.00 103 GLY A O 1
ATOM 803 N N . TRP A 1 104 ? -2.868 -7.871 8.965 1.00 94.38 104 TRP A N 1
ATOM 804 C CA . TRP A 1 104 ? -2.732 -6.424 9.126 1.00 94.38 104 TRP A CA 1
ATOM 805 C C . TRP A 1 104 ? -4.107 -5.796 9.365 1.00 94.38 104 TRP A C 1
ATOM 807 O O . TRP A 1 104 ? -5.034 -6.023 8.594 1.00 94.38 104 TRP A O 1
ATOM 817 N N . VAL A 1 105 ? -4.220 -4.970 10.406 1.00 94.38 105 VAL A N 1
ATOM 818 C CA . VAL A 1 105 ? -5.438 -4.221 10.733 1.00 94.38 105 VAL A CA 1
ATOM 819 C C . VAL A 1 105 ? -5.150 -2.725 10.559 1.00 94.38 105 VAL A C 1
ATOM 821 O O . VAL A 1 105 ? -4.386 -2.150 11.344 1.00 94.38 105 VAL A O 1
ATOM 824 N N . PRO A 1 106 ? -5.700 -2.065 9.521 1.00 93.56 106 PRO A N 1
ATOM 825 C CA . PRO A 1 106 ? -5.435 -0.655 9.262 1.00 93.56 106 PRO A CA 1
ATOM 826 C C . PRO A 1 106 ? -5.835 0.232 10.441 1.00 93.56 106 PRO A C 1
ATOM 828 O O . PRO A 1 106 ? -6.951 0.152 10.941 1.00 93.56 106 PRO A O 1
ATOM 831 N N . GLY A 1 107 ? -4.938 1.129 10.853 1.00 91.69 107 GLY A N 1
ATOM 832 C CA . GLY A 1 107 ? -5.202 2.073 11.942 1.00 91.69 107 GLY A CA 1
ATOM 833 C C . GLY A 1 107 ? -4.823 1.547 13.326 1.00 91.69 107 GLY A C 1
ATOM 834 O O . GLY A 1 107 ? -4.686 2.360 14.243 1.00 91.69 107 GLY A O 1
ATOM 835 N N . GLU A 1 108 ? -4.557 0.245 13.450 1.00 90.50 108 GLU A N 1
ATOM 836 C CA . GLU A 1 108 ? -4.160 -0.427 14.687 1.00 90.50 108 GLU A CA 1
ATOM 837 C C . GLU A 1 108 ? -2.685 -0.853 14.685 1.00 90.50 108 GLU A C 1
ATOM 839 O O . GLU A 1 108 ? -2.018 -0.923 13.650 1.00 90.50 108 GLU A O 1
ATOM 844 N N . GLY A 1 109 ? -2.156 -1.124 15.879 1.00 89.12 109 GLY A N 1
ATOM 845 C CA . GLY A 1 109 ? -0.769 -1.541 16.073 1.00 89.12 109 GLY A CA 1
ATOM 846 C C . GLY A 1 109 ? 0.261 -0.428 15.853 1.00 89.12 109 GLY A C 1
ATOM 847 O O . GLY A 1 109 ? -0.053 0.762 15.798 1.00 89.12 109 GLY A O 1
ATOM 848 N N . ALA A 1 110 ? 1.529 -0.820 15.760 1.00 82.88 110 ALA A N 1
ATOM 849 C CA . ALA A 1 110 ? 2.641 0.083 15.492 1.00 82.88 110 ALA A CA 1
ATOM 850 C C . ALA A 1 110 ? 3.733 -0.634 14.692 1.00 82.88 110 ALA A C 1
ATOM 852 O O . ALA A 1 110 ? 3.898 -1.847 14.796 1.00 82.88 110 ALA A O 1
ATOM 853 N N . GLY A 1 111 ? 4.508 0.135 13.926 1.00 86.38 111 GLY A N 1
ATOM 854 C CA . GLY A 1 111 ? 5.650 -0.377 13.168 1.00 86.38 111 GLY A CA 1
ATOM 855 C C . GLY A 1 111 ? 5.342 -0.654 11.697 1.00 86.38 111 GLY A C 1
ATOM 856 O O . GLY A 1 111 ? 4.456 -0.034 11.105 1.00 86.38 111 GLY A O 1
ATOM 857 N N . VAL A 1 112 ? 6.140 -1.542 11.100 1.00 86.69 112 VAL A N 1
ATOM 858 C CA . VAL A 1 112 ? 6.104 -1.872 9.670 1.00 86.69 112 VAL A CA 1
ATOM 859 C C . VAL A 1 112 ? 5.803 -3.354 9.500 1.00 86.69 112 VAL A C 1
ATOM 861 O O . VAL A 1 112 ? 6.525 -4.199 10.024 1.00 86.69 112 VAL A O 1
ATOM 864 N N . VAL A 1 113 ? 4.770 -3.660 8.724 1.00 86.69 113 VAL A N 1
ATOM 865 C CA . VAL A 1 113 ? 4.494 -4.997 8.206 1.00 86.69 113 VAL A CA 1
ATOM 866 C C . VAL A 1 113 ? 5.160 -5.103 6.839 1.00 86.69 113 VAL A C 1
ATOM 868 O O . VAL A 1 113 ? 4.748 -4.442 5.885 1.00 86.69 113 VAL A O 1
ATOM 871 N N . ALA A 1 114 ? 6.215 -5.908 6.747 1.00 85.00 114 ALA A N 1
ATOM 872 C CA . ALA A 1 114 ? 6.836 -6.212 5.467 1.00 85.00 114 ALA A CA 1
ATOM 873 C C . ALA A 1 114 ? 5.977 -7.241 4.722 1.00 85.00 114 ALA A C 1
ATOM 875 O O . ALA A 1 114 ? 5.850 -8.399 5.139 1.00 85.00 114 ALA A O 1
ATOM 876 N N . LEU A 1 115 ? 5.384 -6.812 3.612 1.00 79.06 115 LEU A N 1
ATOM 877 C CA . LEU A 1 115 ? 4.975 -7.736 2.568 1.00 79.06 115 LEU A CA 1
ATOM 878 C C . LEU A 1 115 ? 6.203 -8.088 1.731 1.00 79.06 115 LEU A C 1
ATOM 880 O O . LEU A 1 115 ? 7.196 -7.359 1.728 1.00 79.06 115 LEU A O 1
ATOM 884 N N . GLY A 1 116 ? 6.155 -9.254 1.093 1.00 74.62 116 GLY A N 1
ATOM 885 C CA . GLY A 1 116 ? 7.255 -9.730 0.268 1.00 74.62 116 GLY A CA 1
ATOM 886 C C . GLY A 1 116 ? 7.445 -8.876 -0.986 1.00 74.62 116 GLY A C 1
ATOM 887 O O . GLY A 1 116 ? 7.168 -7.674 -1.031 1.00 74.62 116 GLY A O 1
ATOM 888 N N . MET A 1 117 ? 7.942 -9.518 -2.030 1.00 73.69 117 MET A N 1
ATOM 889 C CA . MET A 1 117 ? 8.152 -8.856 -3.306 1.00 73.69 117 MET A CA 1
ATOM 890 C C . MET A 1 117 ? 6.810 -8.503 -3.968 1.00 73.69 117 MET A C 1
ATOM 892 O O . MET A 1 117 ? 5.869 -9.292 -3.968 1.00 73.69 117 MET A O 1
ATOM 896 N N . PHE A 1 118 ? 6.729 -7.294 -4.511 1.00 73.06 118 PHE A N 1
ATOM 897 C CA . PHE A 1 118 ? 5.606 -6.741 -5.255 1.00 73.06 118 PHE A CA 1
ATOM 898 C C . PHE A 1 118 ? 6.047 -6.556 -6.706 1.00 73.06 118 PHE A C 1
ATOM 900 O O . PHE A 1 118 ? 6.918 -5.737 -6.986 1.00 73.06 118 PHE A O 1
ATOM 907 N N . SER A 1 119 ? 5.451 -7.299 -7.632 1.00 69.00 119 SER A N 1
ATOM 908 C CA . SER A 1 119 ? 5.693 -7.095 -9.062 1.00 69.00 119 SER A CA 1
ATOM 909 C C . SER A 1 119 ? 4.743 -5.997 -9.578 1.00 69.00 119 SER A C 1
ATOM 911 O O . SER A 1 119 ? 3.530 -6.125 -9.354 1.00 69.00 119 SER A O 1
ATOM 913 N N . PRO A 1 120 ? 5.265 -4.892 -10.152 1.00 61.50 120 PRO A N 1
ATOM 914 C CA . PRO A 1 120 ? 4.466 -3.733 -10.558 1.00 61.50 120 PRO A CA 1
ATOM 915 C C . PRO A 1 120 ? 3.475 -4.021 -11.692 1.00 61.50 120 PRO A C 1
ATOM 917 O O . PRO A 1 120 ? 3.725 -4.928 -12.515 1.00 61.50 120 PRO A O 1
#

pLDDT: mean 76.3, std 22.11, range [27.69, 96.62]

Secondary structure (DSSP, 8-state):
--------------------------STT-EEEEETTEEEEEEEEEESSTT-TTT-EEEEEEEETTS-S-EEEEEETTTTSSS-----HHHHHHHHHHHHHTT--TT-S-SEEEEEEE--

Foldseek 3Di:
DDDDDDDDDDDDDDDDDDDPCLPPDDPPAWDWDAAPNFIKIKGKDWFADA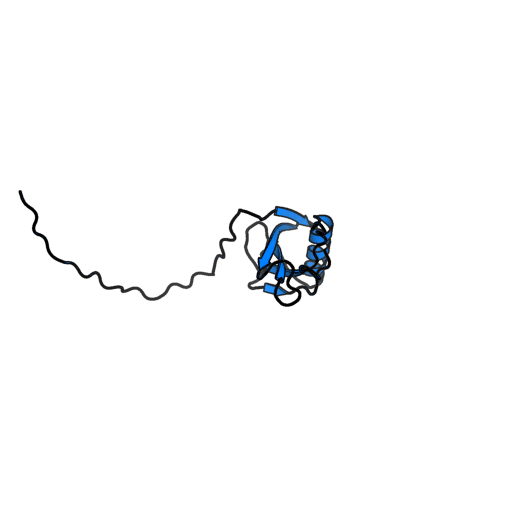LDPVTTWIKIKMAGPVSAAEIEIATEPPRSDPDDDDPDVVLVNVVVVVCVVVPDDHRHHDYYDYDYHRYD

Organism: NCBI:txid889268

Radius of gyration: 21.25 Å; chains: 1; bounding box: 40×69×49 Å

Sequence (120 aa):
MSRANAFAFARLTMRPRGGTLRIMLARRGSRAIVVDGHELLWWVRRRGLRNCQHCDECTVTLAHASRTGAIVQAHVEEA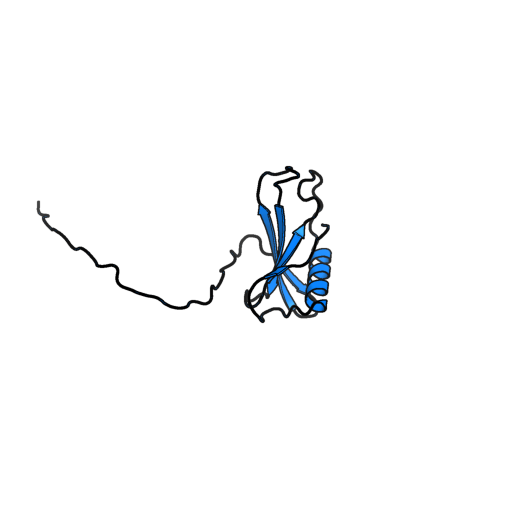WRAEVVPIAPARIAALAREALARGWVPGEGAGVVALGMFSP